Protein AF-A0A2R3N1H7-F1 (afdb_monomer_lite)

Secondary structure (DSSP, 8-state):
---EESSHHHHHHHHHHHHHHHHHHHHHHH--SHHHHHHHHHHHHHHHHHHHHHHHHHHTTSS---EETTEEHHHHHHHHHHHHHHHHHHHHTTS--

Foldseek 3Di:
DKDKFDCLVVVLVCLLVVLVVVLVVVVVVVPVDPLSSLVVVLVSLVVSLVVSLVSQVVVCVPPTQTDIPNHRSSVVSNVVSVVCNVVSVCVSVVVDD

Radius of gyration: 14.96 Å; chains: 1; bounding box: 37×20×42 Å

pLDDT: mean 88.62, std 7.24, range [58.03, 95.56]

Sequence (97 aa):
MVQFSGYGLIIVVIDYFGGIFLLSKISPYLFKTEKGQYIALLLFHIIITCINFFLSKYLNRKEVRHTVYGLRLETVVWIVGLIFLPIIMMMGKGIIY

Structure (mmCIF, N/CA/C/O backbone):
data_AF-A0A2R3N1H7-F1
#
_entry.id   AF-A0A2R3N1H7-F1
#
loop_
_atom_site.group_PDB
_atom_site.id
_atom_site.type_symbol
_atom_site.label_atom_id
_atom_site.label_alt_id
_atom_site.label_comp_id
_atom_site.label_asym_id
_atom_site.label_entity_id
_atom_site.label_seq_id
_atom_site.pdbx_PDB_ins_code
_atom_site.Cartn_x
_atom_site.Cartn_y
_atom_site.Cartn_z
_atom_site.occupancy
_atom_site.B_iso_or_equiv
_atom_site.auth_seq_id
_atom_site.auth_comp_id
_atom_site.auth_asym_id
_atom_site.auth_atom_id
_atom_site.pdbx_PDB_model_num
ATOM 1 N N . MET A 1 1 ? -6.970 -5.379 -21.712 1.00 58.03 1 MET A N 1
ATOM 2 C CA . MET A 1 1 ? -5.852 -6.271 -21.332 1.00 58.03 1 MET A CA 1
ATOM 3 C C . MET A 1 1 ? -4.829 -5.411 -20.601 1.00 58.03 1 MET A C 1
ATOM 5 O O . MET A 1 1 ? -4.392 -4.424 -21.180 1.00 58.03 1 MET A O 1
ATOM 9 N N . VAL A 1 2 ? -4.552 -5.674 -19.319 1.00 67.19 2 VAL A N 1
ATOM 10 C CA . VAL A 1 2 ? -3.592 -4.867 -18.539 1.00 67.19 2 VAL A CA 1
ATOM 11 C C . VAL A 1 2 ? -2.201 -5.102 -19.126 1.00 67.19 2 VAL A C 1
ATOM 13 O O . VAL A 1 2 ? -1.719 -6.231 -19.104 1.00 67.19 2 VAL A O 1
ATOM 16 N N . GLN A 1 3 ? -1.568 -4.070 -19.682 1.00 77.38 3 GLN A N 1
ATOM 17 C CA . GLN A 1 3 ? -0.193 -4.178 -20.168 1.00 77.38 3 GLN A CA 1
ATOM 18 C C . GLN A 1 3 ? 0.751 -4.037 -18.977 1.00 77.38 3 GLN A C 1
ATOM 20 O O . GLN A 1 3 ? 0.807 -2.970 -18.369 1.00 77.38 3 GLN A O 1
ATOM 25 N N . PHE A 1 4 ? 1.485 -5.092 -18.636 1.00 85.31 4 PHE A N 1
ATOM 26 C CA . PHE A 1 4 ? 2.528 -5.027 -17.619 1.00 85.31 4 PHE A CA 1
ATOM 27 C C . PHE A 1 4 ? 3.785 -5.771 -18.073 1.00 85.31 4 PHE A C 1
ATOM 29 O O . PHE A 1 4 ? 3.715 -6.688 -18.888 1.00 85.31 4 PHE A O 1
ATOM 36 N N . SER A 1 5 ? 4.934 -5.349 -17.553 1.00 85.31 5 SER A N 1
ATOM 37 C CA . SER A 1 5 ? 6.241 -5.953 -17.817 1.00 85.31 5 SER A CA 1
ATOM 38 C C . SER A 1 5 ? 6.925 -6.337 -16.510 1.00 85.31 5 SER A C 1
ATOM 40 O O . SER A 1 5 ? 6.866 -5.603 -15.520 1.00 85.31 5 SER A O 1
ATOM 42 N N . GLY A 1 6 ? 7.608 -7.481 -16.526 1.00 84.81 6 GLY A N 1
ATOM 43 C CA . GLY A 1 6 ? 8.356 -8.024 -15.397 1.00 84.81 6 GLY A CA 1
ATOM 44 C C . GLY A 1 6 ? 7.485 -8.516 -14.232 1.00 84.81 6 GLY A C 1
ATOM 45 O O . GLY A 1 6 ? 6.261 -8.460 -14.255 1.00 84.81 6 GLY A O 1
ATOM 46 N N . TYR A 1 7 ? 8.145 -9.006 -13.183 1.00 86.62 7 TYR A N 1
ATOM 47 C CA . TYR A 1 7 ? 7.507 -9.684 -12.046 1.00 86.62 7 TYR A CA 1
ATOM 48 C C . TYR A 1 7 ? 7.155 -8.765 -10.860 1.00 86.62 7 TYR A C 1
ATOM 50 O O . TYR A 1 7 ? 6.468 -9.190 -9.936 1.00 86.62 7 TYR A O 1
ATOM 58 N N . GLY A 1 8 ? 7.603 -7.505 -10.865 1.00 88.12 8 GLY A N 1
ATOM 59 C CA . GLY A 1 8 ? 7.444 -6.592 -9.729 1.00 88.12 8 GLY A CA 1
ATOM 60 C C . GLY A 1 8 ? 5.988 -6.334 -9.329 1.00 88.12 8 GLY A C 1
ATOM 61 O O . GLY A 1 8 ? 5.707 -6.214 -8.142 1.00 88.12 8 GLY A O 1
ATOM 62 N N . LEU A 1 9 ? 5.047 -6.326 -10.284 1.00 89.31 9 LEU A N 1
ATOM 63 C CA . LEU A 1 9 ? 3.620 -6.178 -9.972 1.00 89.31 9 LEU A CA 1
ATOM 64 C C . LEU A 1 9 ? 3.112 -7.321 -9.081 1.00 89.31 9 LEU A C 1
ATOM 66 O O . LEU A 1 9 ? 2.368 -7.075 -8.139 1.00 89.31 9 LEU A O 1
ATOM 70 N N . ILE A 1 10 ? 3.544 -8.555 -9.353 1.00 90.81 10 ILE A N 1
ATOM 71 C CA . ILE A 1 10 ? 3.153 -9.732 -8.568 1.00 90.81 10 ILE A CA 1
ATOM 72 C C . ILE A 1 10 ? 3.676 -9.598 -7.137 1.00 90.81 10 ILE A C 1
ATOM 74 O O . ILE A 1 10 ? 2.923 -9.826 -6.197 1.00 90.81 10 ILE A O 1
ATOM 78 N N . ILE A 1 11 ? 4.930 -9.165 -6.971 1.00 91.44 11 ILE A N 1
ATOM 79 C CA . ILE A 1 11 ? 5.532 -8.945 -5.649 1.00 91.44 11 ILE A CA 1
ATOM 80 C C . ILE A 1 11 ? 4.735 -7.904 -4.861 1.00 91.44 11 ILE A C 1
ATOM 82 O O . ILE A 1 11 ? 4.307 -8.184 -3.750 1.00 91.44 11 ILE A O 1
ATOM 86 N N . VAL A 1 12 ? 4.459 -6.741 -5.458 1.00 92.62 12 VAL A N 1
ATOM 87 C CA . VAL A 1 12 ? 3.686 -5.666 -4.812 1.00 92.62 12 VAL A CA 1
ATOM 88 C C . VAL A 1 12 ? 2.303 -6.149 -4.369 1.00 92.62 12 VAL A C 1
ATOM 90 O O . VAL A 1 12 ? 1.851 -5.816 -3.273 1.00 92.62 12 VAL A O 1
ATOM 93 N N . VAL A 1 13 ? 1.618 -6.920 -5.219 1.00 92.94 13 VAL A N 1
ATOM 94 C CA . VAL A 1 13 ? 0.290 -7.476 -4.925 1.00 92.94 13 VAL A CA 1
ATOM 95 C C . VAL A 1 13 ? 0.372 -8.469 -3.767 1.00 92.94 13 VAL A C 1
ATOM 97 O O . VAL A 1 13 ? -0.425 -8.376 -2.835 1.00 92.94 13 VAL A O 1
ATOM 100 N N . ILE A 1 14 ? 1.342 -9.385 -3.792 1.00 95.06 14 ILE A N 1
ATOM 101 C CA . ILE A 1 14 ? 1.546 -10.364 -2.719 1.00 95.06 14 ILE A CA 1
ATOM 102 C C . ILE A 1 14 ? 1.881 -9.662 -1.402 1.00 95.06 14 ILE A C 1
ATOM 104 O O . ILE A 1 14 ? 1.264 -9.981 -0.391 1.00 95.06 14 ILE A O 1
ATOM 108 N N . ASP A 1 15 ? 2.781 -8.680 -1.407 1.00 93.62 15 ASP A N 1
ATOM 109 C CA . ASP A 1 15 ? 3.160 -7.940 -0.200 1.00 93.62 15 ASP A CA 1
ATOM 110 C C . ASP A 1 15 ? 1.964 -7.182 0.386 1.00 93.62 15 ASP A C 1
ATOM 112 O O . ASP A 1 15 ? 1.714 -7.226 1.593 1.00 93.62 15 ASP A O 1
ATOM 116 N N . TYR A 1 16 ? 1.168 -6.534 -0.469 1.00 94.25 16 TYR A N 1
ATOM 117 C CA . TYR A 1 16 ? -0.006 -5.789 -0.032 1.00 94.25 16 TYR A CA 1
ATOM 118 C C . TYR A 1 16 ? -1.098 -6.706 0.536 1.00 94.25 16 TYR A C 1
ATOM 120 O O . TYR A 1 16 ? -1.503 -6.548 1.688 1.00 94.25 16 TYR A O 1
ATOM 128 N N . PHE A 1 17 ? -1.570 -7.686 -0.240 1.00 94.38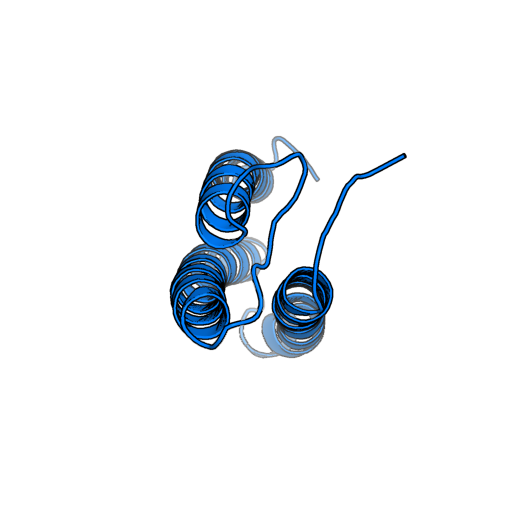 17 PHE A N 1
ATOM 129 C CA . PHE A 1 17 ? -2.661 -8.566 0.190 1.00 94.38 17 PHE A CA 1
ATOM 130 C C . PHE A 1 17 ? -2.226 -9.564 1.260 1.00 94.38 17 PHE A C 1
ATOM 132 O O . PHE A 1 17 ? -3.007 -9.860 2.162 1.00 94.38 17 PHE A O 1
ATOM 139 N N . GLY A 1 18 ? -0.985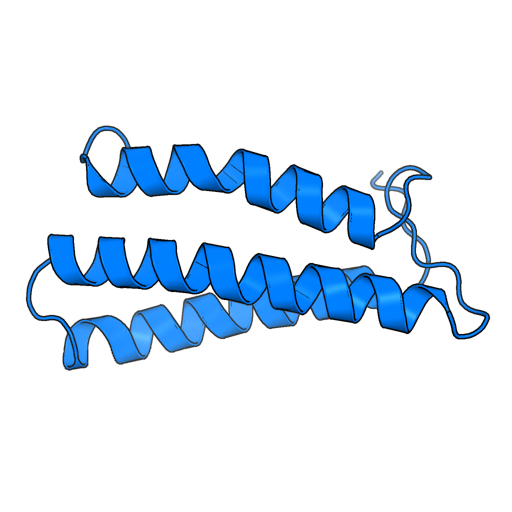 -10.044 1.207 1.00 95.00 18 GLY A N 1
ATOM 140 C CA . GLY A 1 18 ? -0.392 -10.864 2.259 1.00 95.00 18 GLY A CA 1
ATOM 141 C C . GLY A 1 18 ? -0.321 -10.101 3.579 1.00 95.00 18 GLY A C 1
ATOM 142 O O . GLY A 1 18 ? -0.743 -10.620 4.613 1.00 95.00 18 GLY A O 1
ATOM 143 N N . GLY A 1 19 ? 0.110 -8.838 3.547 1.00 93.94 19 GLY A N 1
ATOM 144 C CA . GLY A 1 19 ? 0.106 -7.979 4.726 1.00 93.94 19 GLY A CA 1
ATOM 145 C C . GLY A 1 19 ? -1.304 -7.696 5.260 1.00 93.94 19 GLY A C 1
ATOM 146 O O . GLY A 1 19 ? -1.519 -7.798 6.466 1.00 93.94 19 GLY A O 1
ATOM 147 N N . ILE A 1 20 ? -2.289 -7.442 4.387 1.00 93.38 20 ILE A N 1
ATOM 148 C CA . ILE A 1 20 ? -3.701 -7.304 4.795 1.00 93.38 20 ILE A CA 1
ATOM 149 C C . ILE A 1 20 ? -4.214 -8.590 5.435 1.00 93.38 20 ILE A C 1
ATOM 151 O O . ILE A 1 20 ? -4.873 -8.537 6.470 1.00 93.38 20 ILE A O 1
ATOM 155 N N . PHE A 1 21 ? -3.920 -9.748 4.846 1.00 94.56 21 PHE A N 1
ATOM 156 C CA . PHE A 1 21 ? -4.347 -11.033 5.386 1.00 94.56 21 PHE A CA 1
ATOM 157 C C . PHE A 1 21 ? -3.783 -11.248 6.793 1.00 94.56 21 PHE A C 1
ATOM 159 O O . PHE A 1 21 ? -4.540 -11.555 7.716 1.00 94.56 21 PHE A O 1
ATOM 166 N N . LEU A 1 22 ? -2.485 -11.010 6.988 1.00 94.12 22 LEU A N 1
ATOM 167 C CA . LEU A 1 22 ? -1.856 -11.089 8.306 1.00 94.12 22 LEU A CA 1
ATOM 168 C C . LEU A 1 22 ? -2.476 -10.091 9.288 1.00 94.12 22 LEU A C 1
ATOM 170 O O . LEU A 1 22 ? -2.834 -10.469 10.405 1.00 94.12 22 LEU A O 1
ATOM 174 N N . LEU A 1 23 ? -2.685 -8.843 8.862 1.00 93.25 23 LEU A N 1
ATOM 175 C CA . LEU A 1 23 ? -3.333 -7.824 9.681 1.00 93.25 23 LEU A CA 1
ATOM 176 C C . LEU A 1 23 ? -4.755 -8.240 10.072 1.00 93.25 23 LEU A C 1
ATOM 178 O O . LEU A 1 23 ? -5.127 -8.083 11.227 1.00 93.25 23 LEU A O 1
ATOM 182 N N . SER A 1 24 ? -5.533 -8.828 9.163 1.00 90.12 24 SER A N 1
ATOM 183 C CA . SER A 1 24 ? -6.902 -9.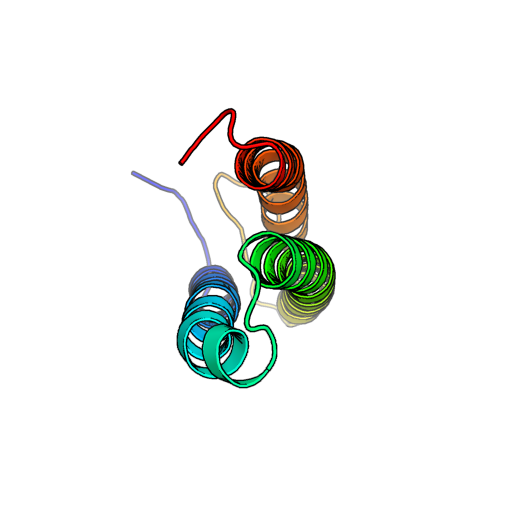284 9.442 1.00 90.12 24 SER A CA 1
ATOM 184 C C . SER A 1 24 ? -6.956 -10.370 10.519 1.00 90.12 24 SER A C 1
ATOM 186 O O . SER A 1 24 ? -7.933 -10.467 11.256 1.00 90.12 24 SER A O 1
ATOM 188 N N . LYS A 1 25 ? -5.893 -11.176 10.639 1.00 91.94 25 LYS A N 1
ATOM 189 C CA . LYS A 1 25 ? -5.771 -12.197 11.680 1.00 91.94 25 LYS A CA 1
ATOM 190 C C . LYS A 1 25 ? -5.280 -11.609 12.992 1.00 91.94 25 LYS A C 1
ATOM 192 O O . LYS A 1 25 ? -5.801 -11.987 14.027 1.00 91.94 25 LYS A O 1
ATOM 197 N N . ILE A 1 26 ? -4.306 -10.700 12.959 1.00 90.94 26 ILE A N 1
ATOM 198 C CA . ILE A 1 26 ? -3.646 -10.164 14.160 1.00 90.94 26 ILE A CA 1
ATOM 199 C C . ILE A 1 26 ? -4.456 -9.027 14.802 1.00 90.94 26 ILE A C 1
ATOM 201 O O . ILE A 1 26 ? -4.552 -8.942 16.026 1.00 90.94 26 ILE A O 1
ATOM 205 N N . SER A 1 27 ? -5.051 -8.158 13.986 1.00 88.00 27 SER A N 1
ATOM 206 C CA . SER A 1 27 ? -5.741 -6.943 14.425 1.00 88.00 27 SER A CA 1
ATOM 207 C C . SER A 1 27 ? -6.871 -7.220 15.426 1.00 88.00 27 SER A C 1
ATOM 209 O O . SER A 1 27 ? -6.894 -6.540 16.447 1.00 88.00 27 SER A O 1
ATOM 211 N N . PRO A 1 28 ? -7.727 -8.253 15.266 1.00 88.56 28 PRO A N 1
ATOM 212 C CA . PRO A 1 28 ? -8.749 -8.578 16.267 1.00 88.56 28 PRO A CA 1
ATOM 213 C C . PRO A 1 28 ? -8.194 -9.030 17.625 1.00 88.56 28 PRO A C 1
ATOM 215 O O . PRO A 1 28 ? -8.848 -8.829 18.648 1.00 88.56 28 PRO A O 1
ATOM 218 N N . TYR A 1 29 ? -6.993 -9.620 17.661 1.00 88.75 29 TYR A N 1
ATOM 219 C CA . TYR A 1 29 ? -6.347 -10.010 18.919 1.00 88.75 29 TYR A CA 1
ATOM 220 C C . TYR A 1 29 ? -5.716 -8.813 19.638 1.00 88.75 29 TYR A C 1
ATOM 222 O O . TYR A 1 29 ? -5.748 -8.757 20.866 1.00 88.75 29 TYR A O 1
ATOM 230 N N . LEU A 1 30 ? -5.155 -7.858 18.887 1.00 87.38 30 LEU A N 1
ATOM 231 C CA . LEU A 1 30 ? -4.497 -6.669 19.443 1.00 87.38 30 LEU A CA 1
ATOM 232 C C . LEU A 1 30 ? -5.476 -5.525 19.746 1.00 87.38 30 LEU A C 1
ATOM 234 O O . LEU A 1 30 ? -5.320 -4.821 20.742 1.00 87.38 30 LEU A O 1
ATOM 238 N N . PHE A 1 31 ? -6.497 -5.344 18.909 1.00 89.81 31 PHE A N 1
ATOM 239 C CA . PHE A 1 31 ? -7.459 -4.251 18.985 1.00 89.81 31 PHE A CA 1
ATOM 240 C C . PHE A 1 31 ? -8.880 -4.803 19.094 1.00 89.81 31 PHE A C 1
ATOM 242 O O . PHE A 1 31 ? -9.469 -5.292 18.129 1.00 89.81 31 PHE A O 1
ATOM 249 N N . LYS A 1 32 ? -9.463 -4.669 20.289 1.00 84.94 32 LYS A N 1
ATOM 250 C CA . LYS A 1 32 ? -10.839 -5.111 20.573 1.00 84.94 32 LYS A CA 1
ATOM 251 C C . LYS A 1 32 ? -11.917 -4.142 20.082 1.00 84.94 32 LYS A C 1
ATOM 253 O O . LYS A 1 32 ? -13.095 -4.474 20.130 1.00 84.94 32 LYS A O 1
ATOM 258 N N . THR A 1 33 ? -11.535 -2.941 19.651 1.00 88.25 33 THR A N 1
ATOM 259 C CA . THR A 1 33 ? -12.463 -1.928 19.140 1.00 88.25 33 THR A CA 1
ATOM 260 C C . THR A 1 33 ? -12.320 -1.795 17.631 1.00 88.25 33 THR A C 1
ATOM 262 O O . THR A 1 33 ? -11.206 -1.755 17.111 1.00 88.25 33 THR A O 1
ATOM 265 N N . GLU A 1 34 ? -13.445 -1.646 16.931 1.00 84.88 34 GLU A N 1
ATOM 266 C CA . GLU A 1 34 ? -13.466 -1.434 15.476 1.00 84.88 34 GLU A CA 1
ATOM 267 C C . GLU A 1 34 ? -12.617 -0.221 15.074 1.00 84.88 34 GLU A C 1
ATOM 269 O O . GLU A 1 34 ? -11.791 -0.297 14.170 1.00 84.88 34 GLU A O 1
ATOM 274 N N . LYS A 1 35 ? -12.723 0.882 15.827 1.00 86.00 35 LYS A N 1
ATOM 275 C CA . LYS A 1 35 ? -11.903 2.086 15.615 1.00 86.00 35 LYS A CA 1
ATOM 276 C C . LYS A 1 35 ? -10.401 1.797 15.681 1.00 86.00 35 LYS A C 1
ATOM 278 O O . LYS A 1 35 ? -9.649 2.331 14.870 1.00 86.00 35 LYS A O 1
ATOM 283 N N . GLY A 1 36 ? -9.960 0.956 16.621 1.00 88.06 36 GLY A N 1
ATOM 284 C CA . GLY A 1 36 ? -8.556 0.553 16.727 1.00 88.06 36 GLY A CA 1
ATOM 285 C C . GLY A 1 36 ? -8.099 -0.259 15.515 1.00 88.06 36 GLY A C 1
ATOM 286 O O . GLY A 1 36 ? -7.020 -0.009 14.981 1.00 88.06 36 GLY A O 1
ATOM 287 N N . GLN A 1 37 ? -8.951 -1.161 15.023 1.00 90.19 37 GLN A N 1
ATOM 288 C CA . GLN A 1 37 ? -8.666 -1.963 13.831 1.00 90.19 37 GLN A CA 1
ATOM 289 C C . GLN A 1 37 ? -8.571 -1.100 12.563 1.00 90.19 37 GLN A C 1
ATOM 291 O O . GLN A 1 37 ? -7.670 -1.313 11.753 1.00 90.19 37 GLN A O 1
ATOM 296 N N . TYR A 1 38 ? -9.424 -0.080 12.418 1.00 89.88 38 TYR A N 1
ATOM 297 C CA . TYR A 1 38 ? -9.342 0.874 11.305 1.00 89.88 38 TYR A CA 1
ATOM 298 C C . TYR A 1 38 ? -8.086 1.747 11.356 1.00 89.88 38 TYR A C 1
ATOM 300 O O . TYR A 1 38 ? -7.458 1.979 10.324 1.00 89.88 38 TYR A O 1
ATOM 308 N N . ILE A 1 39 ? -7.680 2.207 12.544 1.00 89.94 39 ILE A N 1
ATOM 309 C CA . ILE A 1 39 ? -6.420 2.947 12.707 1.00 89.94 39 ILE A CA 1
ATOM 310 C C . ILE A 1 39 ? -5.231 2.055 12.332 1.00 89.94 39 ILE A C 1
ATOM 312 O O . ILE A 1 39 ? -4.331 2.501 11.619 1.00 89.94 39 ILE A O 1
ATOM 316 N N . ALA A 1 40 ? -5.241 0.789 12.755 1.00 92.19 40 ALA A N 1
ATOM 317 C CA . ALA A 1 40 ? -4.210 -0.176 12.389 1.00 92.19 40 ALA A CA 1
ATOM 318 C C . ALA A 1 40 ? -4.169 -0.424 10.873 1.00 92.19 40 ALA A C 1
ATOM 320 O O . ALA A 1 40 ? -3.085 -0.451 10.294 1.00 92.19 40 ALA A O 1
ATOM 321 N N . LEU A 1 41 ? -5.331 -0.536 10.219 1.00 93.88 41 LEU A N 1
ATOM 322 C CA . LEU A 1 41 ? -5.440 -0.659 8.763 1.00 93.88 41 LEU A CA 1
ATOM 323 C C . LEU A 1 41 ? -4.883 0.567 8.034 1.00 93.88 41 LEU A C 1
ATOM 325 O O . LEU A 1 41 ? -4.138 0.413 7.069 1.00 93.88 41 LEU A O 1
ATOM 329 N N . LEU A 1 42 ? -5.198 1.773 8.509 1.00 93.88 42 LEU A N 1
ATOM 330 C CA . LEU A 1 42 ? -4.689 3.016 7.934 1.00 93.88 42 LEU A CA 1
ATOM 331 C C . LEU A 1 42 ? -3.162 3.104 8.049 1.00 93.88 42 LEU A C 1
ATOM 333 O O . LEU A 1 42 ? -2.482 3.389 7.063 1.00 93.88 42 LEU A O 1
ATOM 337 N N . LEU A 1 43 ? -2.614 2.823 9.235 1.00 94.00 43 LEU A N 1
ATOM 338 C CA . LEU A 1 43 ? -1.167 2.811 9.459 1.00 94.00 43 LEU A CA 1
ATOM 339 C C . LEU A 1 43 ? -0.479 1.749 8.604 1.00 94.00 43 LEU A C 1
ATOM 341 O O . LEU A 1 43 ? 0.515 2.046 7.942 1.00 94.00 43 LEU A O 1
ATOM 345 N N . PHE A 1 44 ? -1.033 0.536 8.572 1.00 95.31 44 PHE A N 1
ATOM 346 C CA . PHE A 1 44 ? -0.542 -0.537 7.718 1.00 95.31 44 PHE A CA 1
ATOM 347 C C . PHE A 1 44 ? -0.510 -0.096 6.255 1.00 95.31 44 PHE A C 1
ATOM 349 O O . PHE A 1 44 ? 0.524 -0.239 5.610 1.00 95.31 44 PHE A O 1
ATOM 356 N N . HIS A 1 45 ? -1.596 0.495 5.750 1.00 95.56 45 HIS A N 1
ATOM 357 C CA . HIS A 1 45 ? -1.694 0.946 4.367 1.00 95.56 45 HIS A CA 1
ATOM 358 C C . HIS A 1 45 ? -0.618 1.981 4.0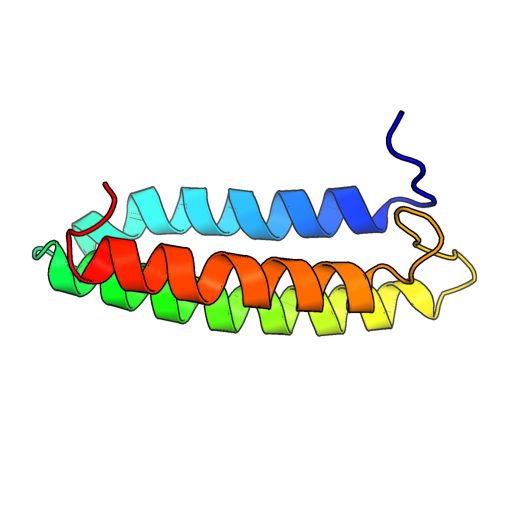07 1.00 95.56 45 HIS A C 1
ATOM 360 O O . HIS A 1 45 ? 0.025 1.865 2.962 1.00 95.56 45 HIS A O 1
ATOM 366 N N . ILE A 1 46 ? -0.373 2.964 4.879 1.00 94.31 46 ILE A N 1
ATOM 367 C CA . ILE A 1 46 ? 0.679 3.970 4.672 1.00 94.31 46 ILE A CA 1
ATOM 368 C C . ILE A 1 46 ? 2.059 3.299 4.636 1.00 94.31 46 ILE A C 1
ATOM 370 O O . ILE A 1 46 ? 2.844 3.534 3.716 1.00 94.31 46 ILE A O 1
ATOM 374 N N . ILE A 1 47 ? 2.347 2.432 5.612 1.00 95.56 47 ILE A N 1
ATOM 375 C CA . ILE A 1 47 ? 3.645 1.759 5.743 1.00 95.56 47 ILE A CA 1
ATOM 376 C C . ILE A 1 47 ? 3.905 0.839 4.547 1.00 95.56 47 ILE A C 1
ATOM 378 O O . ILE A 1 47 ? 4.957 0.942 3.914 1.00 95.56 47 ILE A O 1
ATOM 382 N N . ILE A 1 48 ? 2.951 -0.028 4.200 1.00 95.19 48 ILE A N 1
ATOM 383 C CA . ILE A 1 48 ? 3.117 -0.993 3.111 1.00 95.19 48 ILE A CA 1
ATOM 384 C C . ILE A 1 48 ? 3.218 -0.295 1.754 1.00 95.19 48 ILE A C 1
ATOM 386 O O . ILE A 1 48 ? 3.995 -0.724 0.907 1.00 95.19 48 ILE A O 1
ATOM 390 N N . THR A 1 49 ? 2.510 0.821 1.553 1.00 94.62 49 THR A N 1
ATOM 391 C CA . THR A 1 49 ? 2.627 1.630 0.330 1.00 94.62 49 THR A CA 1
ATOM 392 C C . THR A 1 49 ? 4.034 2.207 0.196 1.00 94.62 49 THR A C 1
ATOM 394 O O . THR A 1 49 ? 4.632 2.122 -0.877 1.00 94.62 49 THR A O 1
ATOM 397 N N . CYS A 1 50 ? 4.603 2.740 1.283 1.00 94.62 50 CYS A N 1
ATOM 398 C CA . CYS A 1 50 ? 5.984 3.221 1.296 1.00 94.62 50 CYS A CA 1
ATOM 399 C C . CYS A 1 50 ? 6.981 2.091 1.001 1.00 94.62 50 CYS A C 1
ATOM 401 O O . CYS A 1 50 ? 7.853 2.255 0.148 1.00 94.62 50 CYS A O 1
ATOM 403 N N . ILE A 1 51 ? 6.833 0.933 1.652 1.00 95.25 51 ILE A N 1
ATOM 404 C CA . ILE A 1 51 ? 7.689 -0.240 1.416 1.00 95.25 51 ILE A CA 1
ATOM 405 C C . ILE A 1 51 ? 7.603 -0.677 -0.050 1.00 95.25 51 ILE A C 1
ATOM 407 O O . ILE A 1 51 ? 8.632 -0.768 -0.718 1.00 95.25 51 ILE A O 1
ATOM 411 N N . ASN A 1 52 ? 6.392 -0.851 -0.584 1.00 94.50 52 ASN A N 1
ATOM 412 C CA . ASN A 1 52 ? 6.171 -1.256 -1.971 1.00 94.50 52 ASN A CA 1
ATOM 413 C C . ASN A 1 52 ? 6.710 -0.232 -2.973 1.00 94.50 52 ASN A C 1
ATOM 415 O O . ASN A 1 52 ? 7.202 -0.619 -4.034 1.00 94.50 52 ASN A O 1
ATOM 419 N N . PHE A 1 53 ? 6.669 1.063 -2.653 1.00 94.56 53 PHE A N 1
ATOM 420 C CA . PHE A 1 53 ? 7.276 2.103 -3.480 1.00 94.56 53 PHE A CA 1
ATOM 421 C C . PHE A 1 53 ? 8.798 1.942 -3.556 1.00 94.56 53 PHE A C 1
ATOM 423 O O . PHE A 1 53 ? 9.364 1.904 -4.652 1.00 94.56 53 PHE A O 1
ATOM 430 N N . PHE A 1 54 ? 9.470 1.811 -2.408 1.00 93.88 54 PHE A N 1
ATOM 431 C CA . PHE A 1 54 ? 10.921 1.622 -2.370 1.00 93.88 54 PHE A CA 1
ATOM 432 C C . PHE A 1 54 ? 11.345 0.299 -3.006 1.00 93.88 54 PHE A C 1
ATOM 434 O O . PHE A 1 54 ? 12.322 0.277 -3.754 1.00 93.88 54 PHE A O 1
ATOM 441 N N . LEU A 1 55 ? 10.588 -0.774 -2.775 1.00 92.25 55 LEU A N 1
ATOM 442 C CA . LEU A 1 55 ? 10.817 -2.079 -3.383 1.00 92.25 55 LEU A CA 1
ATOM 443 C C . LEU A 1 55 ? 10.669 -2.013 -4.905 1.00 92.25 55 LEU A C 1
ATOM 445 O O . LEU A 1 55 ? 11.575 -2.420 -5.626 1.00 92.25 55 LEU A O 1
ATOM 449 N N . SER A 1 56 ? 9.590 -1.412 -5.407 1.00 91.31 56 SER A N 1
ATOM 450 C CA . SER A 1 56 ? 9.373 -1.220 -6.847 1.00 91.31 56 SER A CA 1
ATOM 451 C C . SER A 1 56 ? 10.484 -0.384 -7.479 1.00 91.31 56 SER A C 1
ATOM 453 O O . SER A 1 56 ? 11.017 -0.746 -8.528 1.00 91.31 56 SER A O 1
ATOM 455 N N . LYS A 1 57 ? 10.899 0.695 -6.803 1.00 91.62 57 LYS A N 1
ATOM 456 C CA . LYS A 1 57 ? 12.010 1.550 -7.235 1.00 91.62 57 LYS A CA 1
ATOM 457 C C . LYS A 1 57 ? 13.344 0.800 -7.241 1.00 91.62 57 LYS A C 1
ATOM 459 O O . LYS A 1 57 ? 14.180 1.064 -8.102 1.00 91.62 57 LYS A O 1
ATOM 464 N N . TYR A 1 58 ? 13.562 -0.109 -6.292 1.00 90.00 58 TYR A N 1
ATOM 465 C CA . TYR A 1 58 ? 14.747 -0.962 -6.243 1.00 90.00 58 TYR A CA 1
ATOM 466 C C . TYR A 1 58 ? 14.745 -1.996 -7.374 1.00 90.00 58 TYR A C 1
ATOM 468 O O . TYR A 1 58 ? 15.744 -2.121 -8.082 1.00 90.00 58 TYR A O 1
ATOM 476 N N . 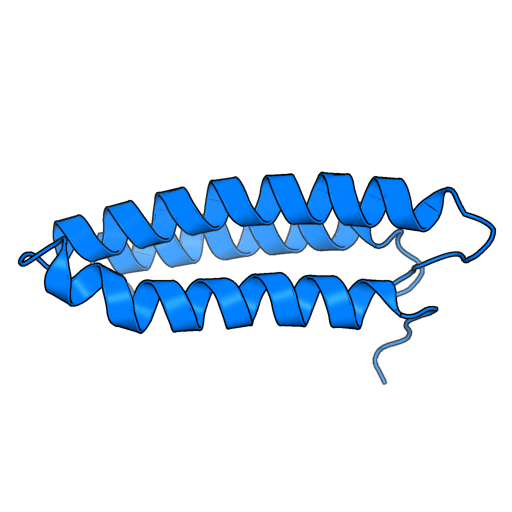LEU A 1 59 ? 13.621 -2.683 -7.591 1.00 87.38 59 LEU A N 1
ATOM 477 C CA . LEU A 1 59 ? 13.457 -3.679 -8.653 1.00 87.38 59 LEU A CA 1
ATOM 478 C C . LEU A 1 59 ? 13.676 -3.063 -10.040 1.00 87.38 59 LEU A C 1
ATOM 480 O O . LEU A 1 59 ? 14.399 -3.628 -10.855 1.00 87.38 59 LEU A O 1
ATOM 484 N N . ASN A 1 60 ? 13.172 -1.846 -10.267 1.00 86.81 60 ASN A N 1
ATOM 485 C CA . ASN A 1 60 ? 13.353 -1.122 -11.527 1.00 86.81 60 ASN A CA 1
ATOM 486 C C . ASN A 1 60 ? 14.796 -0.694 -11.847 1.00 86.81 60 ASN A C 1
ATOM 488 O O . ASN A 1 60 ? 15.044 -0.171 -12.934 1.00 86.81 60 ASN A O 1
ATOM 492 N N . ARG A 1 61 ? 15.762 -0.904 -10.940 1.00 82.81 61 ARG A N 1
ATOM 493 C CA . ARG A 1 61 ? 17.189 -0.649 -11.206 1.00 82.81 61 ARG A CA 1
ATOM 494 C C . ARG A 1 61 ? 17.913 -1.828 -11.866 1.00 82.81 61 ARG A C 1
ATOM 496 O O . ARG A 1 61 ? 18.955 -1.603 -12.472 1.00 82.81 61 ARG A O 1
ATOM 503 N N . LYS A 1 62 ? 17.420 -3.066 -11.740 1.00 66.38 62 LYS A N 1
ATOM 504 C CA . LYS A 1 62 ? 18.183 -4.292 -12.060 1.00 66.38 62 LYS A CA 1
ATOM 505 C C . LYS A 1 62 ? 17.959 -4.830 -13.481 1.00 66.38 62 LYS A C 1
ATOM 507 O O . LYS A 1 62 ? 17.600 -5.988 -13.642 1.00 66.38 62 LYS A O 1
ATOM 512 N N . GLU A 1 63 ? 18.182 -4.005 -14.503 1.00 68.88 63 GLU A N 1
ATOM 513 C CA . GLU A 1 63 ? 18.034 -4.332 -15.946 1.00 68.88 63 GLU A CA 1
ATOM 514 C C . GLU A 1 63 ? 16.598 -4.647 -16.415 1.00 68.88 63 GLU A C 1
ATOM 516 O O . GLU A 1 63 ? 16.209 -4.266 -17.520 1.00 68.88 63 GLU A O 1
ATOM 521 N N . VAL A 1 64 ? 15.768 -5.258 -15.567 1.00 77.19 64 VAL A N 1
ATOM 522 C CA . VAL A 1 64 ? 14.359 -5.544 -15.836 1.00 77.19 64 VAL A CA 1
ATOM 523 C C . VAL A 1 64 ? 13.522 -4.289 -15.601 1.00 77.19 64 VAL A C 1
ATOM 525 O O . VAL A 1 64 ? 13.434 -3.767 -14.490 1.00 77.19 64 VAL A O 1
ATOM 528 N N . ARG A 1 65 ? 12.859 -3.811 -16.659 1.00 82.38 65 ARG A N 1
ATOM 529 C CA . ARG A 1 65 ? 11.876 -2.729 -16.552 1.00 82.38 65 ARG A CA 1
ATOM 530 C C . ARG A 1 65 ? 10.524 -3.295 -16.134 1.00 82.38 65 ARG A C 1
ATOM 532 O O . ARG A 1 65 ? 9.853 -3.982 -16.907 1.00 82.38 65 ARG A O 1
ATOM 539 N N . HIS A 1 66 ? 10.120 -2.951 -14.923 1.00 88.06 66 HIS A N 1
ATOM 540 C CA . HIS A 1 66 ? 8.797 -3.176 -14.375 1.00 88.06 66 HIS A CA 1
ATOM 541 C C . HIS A 1 66 ? 7.890 -1.986 -14.669 1.00 88.06 66 HIS A C 1
ATOM 543 O O . HIS A 1 66 ? 8.064 -0.883 -14.132 1.00 88.06 66 HIS A O 1
ATOM 549 N N . THR A 1 67 ? 6.910 -2.220 -15.533 1.00 89.12 67 THR A N 1
ATOM 550 C CA . THR A 1 67 ? 5.946 -1.204 -15.952 1.00 89.12 67 THR A CA 1
ATOM 551 C C . THR A 1 67 ? 4.528 -1.743 -15.908 1.00 89.12 67 THR A C 1
ATOM 553 O O . THR A 1 67 ? 4.307 -2.943 -16.052 1.00 89.12 67 THR A O 1
ATOM 556 N N . VAL A 1 68 ? 3.566 -0.847 -15.708 1.00 86.56 68 VAL A N 1
ATOM 557 C CA . VAL A 1 68 ? 2.128 -1.118 -15.784 1.00 86.56 68 VAL A CA 1
ATOM 558 C C . VAL A 1 68 ? 1.502 0.029 -16.572 1.00 86.56 68 VAL A C 1
ATOM 560 O O . VAL A 1 68 ? 1.718 1.190 -16.238 1.00 86.56 68 VAL A O 1
ATOM 563 N N . TYR A 1 69 ? 0.794 -0.280 -17.658 1.00 85.88 69 TYR A N 1
ATOM 564 C CA . TYR A 1 69 ? 0.286 0.698 -18.632 1.00 85.88 69 TYR A CA 1
ATOM 565 C C . TYR A 1 69 ? 1.364 1.666 -19.157 1.00 85.88 69 TYR A C 1
ATOM 567 O O . TYR A 1 69 ? 1.113 2.848 -19.364 1.00 85.88 69 TYR A O 1
ATOM 575 N N . GLY A 1 70 ? 2.600 1.180 -19.321 1.00 83.00 70 GLY A N 1
ATOM 576 C CA . GLY A 1 70 ? 3.742 1.998 -19.749 1.00 83.00 70 GLY A CA 1
ATOM 577 C C . GLY A 1 70 ? 4.322 2.920 -18.667 1.00 83.00 70 GLY A C 1
ATOM 578 O O . GLY A 1 70 ? 5.407 3.467 -18.860 1.00 83.00 70 GLY A O 1
ATOM 579 N N . LEU A 1 71 ? 3.670 3.048 -17.508 1.00 87.12 71 LEU A N 1
ATOM 580 C CA . LEU A 1 71 ? 4.194 3.768 -16.349 1.00 87.12 71 LEU A CA 1
ATOM 581 C C . LEU A 1 71 ? 5.148 2.883 -15.555 1.00 87.12 71 LEU A C 1
ATOM 583 O O . LEU A 1 71 ? 4.985 1.664 -15.500 1.00 87.12 71 LEU A O 1
ATOM 587 N N . ARG A 1 72 ? 6.137 3.495 -14.900 1.00 90.38 72 ARG A N 1
ATOM 588 C CA . ARG A 1 72 ? 7.022 2.770 -13.983 1.00 90.38 72 ARG A CA 1
ATOM 589 C C . ARG A 1 72 ? 6.225 2.237 -12.800 1.00 90.38 72 ARG A C 1
ATOM 591 O O . ARG A 1 72 ? 5.366 2.939 -12.266 1.00 90.38 72 ARG A O 1
ATOM 598 N N . LEU A 1 73 ? 6.538 1.013 -12.381 1.00 90.75 73 LEU A N 1
ATOM 599 C CA . LEU A 1 73 ? 5.830 0.336 -11.299 1.00 90.75 73 LEU A CA 1
ATOM 600 C C . LEU A 1 73 ? 5.764 1.188 -10.022 1.00 90.75 73 LEU A C 1
ATOM 602 O O . LEU A 1 73 ? 4.688 1.304 -9.449 1.00 90.75 73 LEU A O 1
ATOM 606 N N . GLU A 1 74 ? 6.851 1.853 -9.614 1.00 91.56 74 GLU A N 1
ATOM 607 C CA . GLU A 1 74 ? 6.850 2.695 -8.410 1.00 91.56 74 GLU A CA 1
ATOM 608 C C . GLU A 1 74 ? 5.849 3.856 -8.492 1.00 91.56 74 GLU A C 1
ATOM 610 O O . GLU A 1 74 ? 5.199 4.183 -7.502 1.00 91.56 74 GLU A O 1
ATOM 615 N N . THR A 1 75 ? 5.663 4.444 -9.676 1.00 92.31 75 THR A N 1
ATOM 616 C CA . THR A 1 75 ? 4.678 5.508 -9.894 1.00 92.31 75 THR A CA 1
ATOM 617 C C . THR A 1 75 ? 3.261 4.965 -9.757 1.00 92.31 75 THR A C 1
ATOM 619 O O . THR A 1 75 ? 2.425 5.591 -9.111 1.00 92.31 75 THR A O 1
ATOM 622 N N . VAL A 1 76 ? 2.997 3.778 -10.310 1.00 92.12 76 VAL A N 1
ATOM 623 C CA . VAL A 1 76 ? 1.687 3.124 -10.197 1.00 92.12 76 VAL A CA 1
ATOM 624 C C . VAL A 1 76 ? 1.377 2.759 -8.750 1.00 92.12 76 VAL A C 1
ATOM 626 O O . VAL A 1 76 ? 0.284 3.059 -8.282 1.00 92.12 76 VAL A O 1
ATOM 629 N N . VAL A 1 77 ? 2.338 2.190 -8.016 1.00 92.94 77 VAL A N 1
ATOM 630 C CA . VAL A 1 77 ? 2.179 1.882 -6.585 1.00 92.94 77 VAL A CA 1
ATOM 631 C C . VAL A 1 77 ? 1.811 3.127 -5.790 1.00 92.94 77 VAL A C 1
ATOM 633 O O . VAL A 1 77 ? 0.893 3.086 -4.975 1.00 92.94 77 VAL A O 1
ATOM 636 N N . TRP A 1 78 ? 2.495 4.241 -6.050 1.00 93.62 78 TRP A N 1
ATOM 637 C CA . TRP A 1 78 ? 2.241 5.488 -5.341 1.00 93.62 78 TRP A CA 1
ATOM 638 C C . TRP A 1 78 ? 0.848 6.055 -5.639 1.00 93.62 78 TRP A C 1
ATOM 640 O O . TRP A 1 78 ? 0.120 6.405 -4.714 1.00 93.62 78 TRP A O 1
ATOM 650 N N . ILE A 1 79 ? 0.443 6.076 -6.915 1.00 93.50 79 ILE A N 1
ATOM 651 C CA . ILE A 1 79 ? -0.898 6.520 -7.332 1.00 93.50 79 ILE A CA 1
ATOM 652 C C . ILE A 1 79 ? -1.977 5.652 -6.682 1.00 93.50 79 ILE A C 1
ATOM 654 O O . ILE A 1 79 ? -2.925 6.173 -6.101 1.00 93.50 79 ILE A O 1
ATOM 658 N N . VAL A 1 80 ? -1.826 4.330 -6.757 1.00 93.06 80 VAL A N 1
ATOM 659 C CA . VAL A 1 80 ? -2.796 3.380 -6.204 1.00 93.06 80 VAL A CA 1
ATOM 660 C C . VAL A 1 80 ? -2.905 3.540 -4.688 1.00 93.06 80 VAL A C 1
ATOM 662 O O . VAL A 1 80 ? -4.016 3.628 -4.172 1.00 93.06 80 VAL A O 1
ATOM 665 N N . GLY A 1 81 ? -1.781 3.662 -3.978 1.00 92.81 81 GLY A N 1
ATOM 666 C CA . GLY A 1 81 ? -1.782 3.940 -2.541 1.00 92.81 81 GLY A CA 1
ATOM 667 C C . GLY A 1 81 ? -2.513 5.240 -2.193 1.00 92.81 81 GLY A C 1
ATOM 668 O O . GLY A 1 81 ? -3.377 5.256 -1.323 1.00 92.81 81 GLY A O 1
ATOM 669 N N . LEU A 1 82 ? -2.264 6.326 -2.930 1.00 94.25 82 LEU A N 1
ATOM 670 C CA . LEU A 1 82 ? -2.968 7.594 -2.708 1.00 94.25 82 LEU A CA 1
ATOM 671 C C . LEU A 1 82 ? -4.474 7.518 -2.984 1.00 94.25 82 LEU A C 1
ATOM 673 O O . LEU A 1 82 ? -5.235 8.201 -2.307 1.00 94.25 82 LEU A O 1
ATOM 677 N N . ILE A 1 83 ? -4.909 6.702 -3.946 1.00 94.69 83 ILE A N 1
ATOM 678 C CA . ILE A 1 83 ? -6.335 6.489 -4.240 1.00 94.69 83 ILE A CA 1
ATOM 679 C C . ILE A 1 83 ? -7.014 5.678 -3.130 1.00 94.69 83 ILE A C 1
ATOM 681 O O . ILE A 1 83 ? -8.149 5.972 -2.760 1.00 94.69 83 ILE A O 1
ATOM 685 N N . PHE A 1 84 ? -6.335 4.671 -2.577 1.00 91.94 84 PHE A N 1
ATOM 686 C CA . PHE A 1 84 ? -6.894 3.840 -1.507 1.00 91.94 84 PHE A CA 1
ATOM 687 C C . PHE A 1 84 ? -6.888 4.525 -0.138 1.00 91.94 84 PHE A C 1
ATOM 689 O O . PHE A 1 84 ? -7.760 4.239 0.682 1.00 91.94 84 PHE A O 1
ATOM 696 N N . LEU A 1 85 ? -5.978 5.471 0.101 1.00 93.00 85 LEU A N 1
ATOM 697 C CA . LEU A 1 85 ? -5.915 6.242 1.342 1.00 93.00 85 LEU A CA 1
ATOM 698 C C . LEU A 1 85 ? -7.267 6.882 1.747 1.00 93.00 85 LEU A C 1
ATOM 700 O O . LEU A 1 85 ? -7.734 6.596 2.853 1.00 93.00 85 LEU A O 1
ATOM 704 N N . PRO A 1 86 ? -7.946 7.696 0.907 1.00 91.75 86 PRO A N 1
ATOM 705 C CA . PRO A 1 86 ? -9.235 8.285 1.267 1.00 91.75 86 PRO A CA 1
ATOM 706 C C . PRO A 1 86 ? -10.327 7.230 1.465 1.00 91.75 86 PRO A C 1
ATOM 708 O O . PRO A 1 86 ? -11.172 7.406 2.338 1.00 91.75 86 PRO A O 1
ATOM 711 N N . ILE A 1 87 ? -10.292 6.117 0.726 1.00 90.19 87 ILE A N 1
ATOM 712 C CA . ILE A 1 87 ? -11.257 5.018 0.879 1.00 90.19 87 ILE A CA 1
ATOM 713 C C . ILE A 1 87 ? -11.134 4.410 2.281 1.00 90.19 87 ILE A C 1
ATOM 715 O O . ILE A 1 87 ? -12.128 4.296 2.994 1.00 90.19 87 ILE A O 1
ATOM 719 N N . ILE A 1 88 ? -9.912 4.114 2.730 1.00 88.69 88 ILE A N 1
ATOM 720 C CA . ILE A 1 88 ? -9.664 3.568 4.074 1.00 88.69 88 ILE A CA 1
ATOM 721 C C . ILE A 1 88 ? -10.069 4.576 5.160 1.00 88.69 88 ILE A C 1
ATOM 723 O O . ILE A 1 88 ? -10.639 4.198 6.184 1.00 88.69 88 ILE A O 1
ATOM 727 N N . MET A 1 89 ? -9.842 5.874 4.937 1.00 89.75 89 MET A N 1
ATOM 728 C CA . MET A 1 89 ? -10.309 6.918 5.855 1.00 89.75 89 MET A CA 1
ATOM 729 C C . MET A 1 89 ? -11.843 6.984 5.938 1.00 89.75 89 MET A C 1
ATOM 731 O O . MET A 1 89 ? -12.389 7.191 7.024 1.00 89.75 89 MET A O 1
ATOM 735 N N . MET A 1 90 ? -12.543 6.803 4.815 1.00 89.00 90 MET A N 1
ATOM 736 C CA . MET A 1 90 ? -14.007 6.736 4.775 1.00 89.00 90 MET A CA 1
ATOM 737 C C . MET A 1 90 ? -14.537 5.493 5.496 1.00 89.00 90 MET A C 1
ATOM 739 O O . MET A 1 90 ? -15.536 5.609 6.210 1.00 89.00 90 MET A O 1
ATOM 743 N N . MET A 1 91 ? -13.840 4.355 5.392 1.00 86.31 91 MET A N 1
ATOM 744 C CA . MET A 1 91 ? -14.152 3.145 6.163 1.00 86.31 91 MET A CA 1
ATOM 745 C C . MET A 1 91 ? -14.021 3.380 7.669 1.00 86.31 91 MET A C 1
ATOM 747 O O . MET A 1 91 ? -14.943 3.103 8.429 1.00 86.31 91 MET A O 1
ATOM 751 N N . GLY A 1 92 ? -12.931 4.019 8.108 1.00 82.75 92 GLY A N 1
ATOM 752 C CA . GLY A 1 92 ? -12.741 4.365 9.520 1.00 82.75 92 GLY A CA 1
ATOM 753 C C . GLY A 1 92 ? -13.790 5.333 10.088 1.00 82.75 92 GLY A C 1
ATOM 754 O O . GLY A 1 92 ? -14.013 5.358 11.299 1.00 82.75 92 GLY A O 1
ATOM 755 N N . LYS A 1 93 ? -14.451 6.122 9.230 1.00 83.50 93 LYS A N 1
ATOM 756 C CA . LYS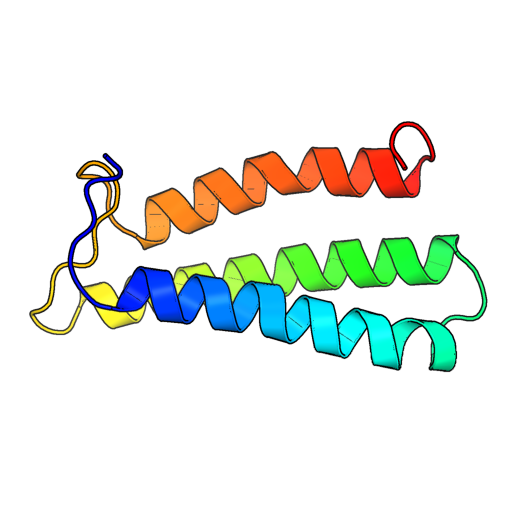 A 1 93 ? -15.580 6.991 9.599 1.00 83.50 93 LYS A CA 1
ATOM 757 C C . LYS A 1 93 ? -16.952 6.314 9.489 1.00 83.50 93 LYS A C 1
ATOM 759 O O . LYS A 1 93 ? -17.939 6.947 9.853 1.00 83.50 93 LYS A O 1
ATOM 764 N N . GLY A 1 94 ? -17.026 5.075 9.002 1.00 79.31 94 GLY A N 1
ATOM 765 C CA . GLY A 1 94 ? -18.284 4.359 8.776 1.00 79.31 94 GLY A CA 1
ATOM 766 C C . GLY A 1 94 ? -19.120 4.909 7.614 1.00 79.31 94 GLY A C 1
ATOM 767 O O . GLY A 1 94 ? -20.327 4.707 7.588 1.00 79.31 94 GLY A O 1
ATOM 768 N N . ILE A 1 95 ? -18.505 5.641 6.674 1.00 78.00 95 ILE A N 1
ATOM 769 C CA . ILE A 1 95 ? -19.181 6.124 5.452 1.00 78.00 95 ILE A CA 1
ATOM 770 C C . ILE A 1 95 ? -19.251 4.999 4.410 1.00 78.00 95 ILE A C 1
ATOM 772 O O . ILE A 1 95 ? -20.199 4.914 3.635 1.00 78.00 95 ILE A O 1
ATOM 776 N N . ILE A 1 96 ? -18.222 4.151 4.394 1.00 73.69 96 ILE A N 1
ATOM 777 C CA . ILE A 1 96 ? -18.089 2.966 3.545 1.00 73.69 96 ILE A CA 1
ATOM 778 C C . ILE A 1 96 ? -17.833 1.785 4.488 1.00 73.69 96 ILE A C 1
ATOM 780 O O . ILE A 1 96 ? -17.165 1.967 5.504 1.00 73.69 96 ILE A O 1
ATOM 784 N N . TYR A 1 97 ? -18.388 0.615 4.182 1.00 62.94 97 TYR A N 1
ATOM 785 C CA . TYR A 1 97 ? -18.180 -0.617 4.950 1.00 62.94 97 TYR A CA 1
ATOM 786 C C . TYR A 1 97 ? -17.141 -1.514 4.282 1.00 62.94 97 TYR A C 1
ATOM 788 O O . TYR A 1 97 ? -17.140 -1.572 3.031 1.00 62.94 97 TYR A O 1
#